Protein AF-A0A8X6RKF9-F1 (afdb_monomer)

Secondary structure (DSSP, 8-state):
--------PPPPHHHHHHHHHHHHTT--HHHHHHHHT--HHHHHHHHHHHHHHS-SSPPPP--SPPSS-HHHHHHHHHHHHH-TT--HHHHHHHHHHHHSS---HHHHHHHHHHTT------S--PPPPHHHHHHHHHHHHHTT-SS---------------

Sequence (162 aa):
MANNQSVRRHLDAFTRGRIIGKLEEGRSVTSVAAEFGIAHSIVSRVWRQFQTTGTAIRGFSSGRPRGITPADDRYIVLQARRNRRQTAGEIARHTTQATGRPISRFTVARRLHGGGLFARRPVRCVPLTPAHRRRLSLSRQTLGSSYLTTSNDSGASIGAAR

Organism: Trichonephila clavipes (NCBI:txid2585209)

Structure (mmCIF, N/CA/C/O backbone):
data_AF-A0A8X6RKF9-F1
#
_entry.id   AF-A0A8X6RKF9-F1
#
loop_
_atom_site.group_PDB
_atom_site.id
_atom_site.type_symbol
_atom_site.label_atom_id
_atom_site.label_alt_id
_atom_site.label_comp_id
_atom_site.label_asym_id
_atom_site.label_entity_id
_atom_site.label_seq_id
_atom_site.pdbx_PDB_ins_code
_atom_site.Cartn_x
_atom_site.Cartn_y
_atom_site.Cartn_z
_atom_site.occupancy
_atom_site.B_iso_or_equiv
_atom_site.auth_seq_id
_atom_site.auth_comp_id
_atom_site.auth_asym_id
_atom_site.auth_atom_id
_atom_site.pdbx_PDB_model_num
ATOM 1 N N . MET A 1 1 ? -43.573 -4.761 6.396 1.00 39.41 1 MET A N 1
ATOM 2 C CA . MET A 1 1 ? -42.564 -5.841 6.358 1.00 39.41 1 MET A CA 1
ATOM 3 C C . MET A 1 1 ? -41.468 -5.477 5.365 1.00 39.41 1 MET A C 1
ATOM 5 O O . MET A 1 1 ? -41.794 -4.927 4.328 1.00 39.41 1 MET A O 1
ATOM 9 N N . ALA A 1 2 ? -40.218 -5.794 5.727 1.00 48.38 2 ALA A N 1
ATOM 10 C CA . ALA A 1 2 ? -38.980 -5.794 4.935 1.00 48.38 2 ALA A CA 1
ATOM 11 C C . ALA A 1 2 ? -38.495 -4.482 4.276 1.00 48.38 2 ALA A C 1
ATOM 13 O O . ALA A 1 2 ? -39.034 -4.022 3.279 1.00 48.38 2 ALA A O 1
ATOM 14 N N . ASN A 1 3 ? -37.327 -4.001 4.723 1.00 43.25 3 ASN A N 1
ATOM 15 C CA . ASN A 1 3 ? -36.293 -3.590 3.772 1.00 43.25 3 ASN A CA 1
ATOM 16 C C . ASN A 1 3 ? -34.916 -4.047 4.276 1.00 43.25 3 ASN A C 1
ATOM 18 O O . ASN A 1 3 ? -34.158 -3.318 4.912 1.00 43.25 3 ASN A O 1
ATOM 22 N N . ASN A 1 4 ? -34.648 -5.331 4.042 1.00 51.88 4 ASN A N 1
ATOM 23 C CA . ASN A 1 4 ? -33.369 -5.982 4.280 1.00 51.88 4 ASN A CA 1
ATOM 24 C C . ASN A 1 4 ? -32.412 -5.603 3.139 1.00 51.88 4 ASN A C 1
ATOM 26 O O . ASN A 1 4 ? -32.159 -6.387 2.228 1.00 51.88 4 ASN A O 1
ATOM 30 N N . GLN A 1 5 ? -31.908 -4.368 3.154 1.00 47.66 5 GLN A N 1
ATOM 31 C CA . GLN A 1 5 ? -30.744 -4.007 2.350 1.00 47.66 5 GLN A CA 1
ATOM 32 C C . GLN A 1 5 ? -29.496 -4.464 3.102 1.00 47.66 5 GLN A C 1
ATOM 34 O O . GLN A 1 5 ? -28.858 -3.694 3.818 1.00 47.66 5 GLN A O 1
ATOM 39 N N . SER A 1 6 ? -29.132 -5.732 2.934 1.00 55.97 6 SER A N 1
ATOM 40 C CA . SER A 1 6 ? -27.881 -6.329 3.418 1.00 55.97 6 SER A CA 1
ATOM 41 C C . SER A 1 6 ? -26.657 -5.811 2.641 1.00 55.97 6 SER A C 1
ATOM 43 O O . SER A 1 6 ? -25.842 -6.568 2.119 1.00 55.97 6 SER A O 1
ATOM 45 N N . VAL A 1 7 ? -26.501 -4.487 2.585 1.00 61.53 7 VAL A N 1
ATOM 46 C CA . VAL A 1 7 ? -25.245 -3.818 2.253 1.00 61.53 7 VAL A CA 1
ATOM 47 C C . VAL A 1 7 ? -24.547 -3.551 3.579 1.00 61.53 7 VAL A C 1
ATOM 49 O O . VAL A 1 7 ? -25.042 -2.785 4.403 1.00 61.53 7 VAL A O 1
ATOM 52 N N . ARG A 1 8 ? -23.390 -4.182 3.814 1.00 66.56 8 ARG A N 1
ATOM 53 C CA . ARG A 1 8 ? -22.553 -3.871 4.983 1.00 66.56 8 ARG A CA 1
ATOM 54 C C . ARG A 1 8 ? -22.019 -2.445 4.841 1.00 66.56 8 ARG A C 1
ATOM 56 O O . ARG A 1 8 ? -20.980 -2.230 4.224 1.00 66.56 8 ARG A O 1
ATOM 63 N N . ARG A 1 9 ? -22.746 -1.469 5.380 1.00 77.38 9 ARG A N 1
ATOM 64 C CA . ARG A 1 9 ? -22.339 -0.062 5.392 1.00 77.38 9 ARG A CA 1
ATOM 65 C C . ARG A 1 9 ? -21.490 0.215 6.625 1.00 77.38 9 ARG A C 1
ATOM 67 O O . ARG A 1 9 ? -21.756 -0.294 7.713 1.00 77.38 9 ARG A O 1
ATOM 74 N N . HIS A 1 10 ? -20.432 0.993 6.436 1.00 83.31 10 HIS A N 1
ATOM 75 C CA . HIS A 1 10 ? -19.627 1.469 7.549 1.00 83.31 10 HIS A CA 1
ATOM 76 C C . HIS A 1 10 ? -20.382 2.559 8.307 1.00 83.31 10 HIS A C 1
ATOM 78 O O . HIS A 1 10 ? -21.103 3.348 7.703 1.00 83.31 10 HIS A O 1
ATOM 84 N N . LEU A 1 11 ? -20.199 2.586 9.627 1.00 87.31 11 LEU A N 1
ATOM 85 C CA . LEU A 1 11 ? -20.721 3.660 10.458 1.00 87.31 11 LEU A CA 1
ATOM 86 C C . LEU A 1 11 ? -19.997 4.962 10.112 1.00 87.31 11 LEU A C 1
ATOM 88 O O . LEU A 1 11 ? -18.766 4.967 10.020 1.00 87.31 11 LEU A O 1
ATOM 92 N N . ASP A 1 12 ? -20.764 6.033 9.936 1.00 89.00 12 ASP A N 1
ATOM 93 C CA . ASP A 1 12 ? -20.222 7.345 9.6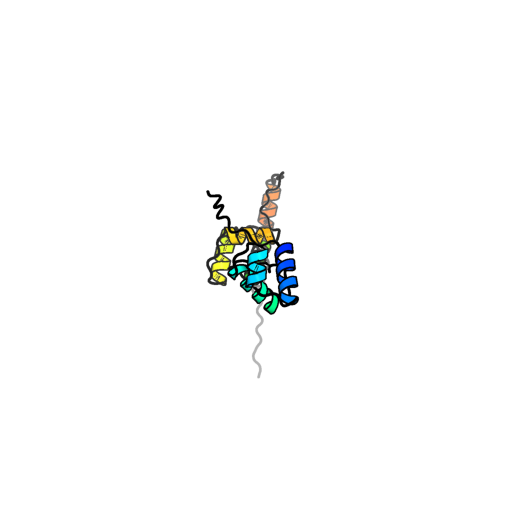14 1.00 89.00 12 ASP A CA 1
ATOM 94 C C . ASP A 1 12 ? -19.312 7.879 10.735 1.00 89.00 12 ASP A C 1
ATOM 96 O O . ASP A 1 12 ? -19.488 7.557 11.918 1.00 89.00 12 ASP A O 1
ATOM 100 N N . ALA A 1 13 ? -18.317 8.686 10.363 1.00 89.50 13 ALA A N 1
ATOM 101 C CA . ALA A 1 13 ? -17.346 9.243 11.302 1.00 89.50 13 ALA A CA 1
ATOM 102 C C . ALA A 1 13 ? -18.025 10.145 12.344 1.00 89.50 13 ALA A C 1
ATOM 104 O O . ALA A 1 13 ? -17.669 10.088 13.523 1.00 89.50 13 ALA A O 1
ATOM 105 N N . PHE A 1 14 ? -19.048 10.903 11.938 1.00 91.12 14 PHE A N 1
ATOM 106 C CA . PHE A 1 14 ? -19.810 11.753 12.848 1.00 91.12 14 PHE A CA 1
ATOM 107 C C . PHE A 1 14 ? -20.598 10.925 13.870 1.00 91.12 14 PHE A C 1
ATOM 109 O O . PHE A 1 14 ? -20.521 11.177 15.074 1.00 91.12 14 PHE A O 1
ATOM 116 N N . THR A 1 15 ? -21.297 9.877 13.422 1.00 91.94 15 THR A N 1
ATOM 117 C CA . THR A 1 15 ? -22.027 8.975 14.327 1.00 91.94 15 THR A CA 1
ATOM 118 C C . THR A 1 15 ? -21.081 8.255 15.288 1.00 91.94 15 THR A C 1
ATOM 120 O O . THR A 1 15 ? -21.398 8.128 16.469 1.00 91.94 15 THR A O 1
ATOM 123 N N . ARG A 1 16 ? -19.891 7.840 14.826 1.00 93.25 16 ARG A N 1
ATOM 124 C CA . ARG A 1 16 ? -18.843 7.277 15.698 1.00 93.25 16 ARG A CA 1
ATOM 125 C C . ARG A 1 16 ? -18.412 8.268 16.778 1.00 93.25 16 ARG A C 1
ATOM 127 O O . ARG A 1 16 ? -18.340 7.872 17.936 1.00 93.25 16 ARG A O 1
ATOM 134 N N . GLY A 1 17 ? -18.177 9.530 16.417 1.00 94.06 17 GLY A N 1
ATOM 135 C CA . GLY A 1 17 ? -17.819 10.587 17.369 1.00 94.06 17 GLY A CA 1
ATOM 136 C C . GLY A 1 17 ? -18.892 10.807 18.438 1.00 94.06 17 GLY A C 1
ATOM 137 O O . GLY A 1 17 ? -18.576 10.814 19.623 1.00 94.06 17 GLY A O 1
ATOM 138 N N . ARG A 1 18 ? -20.173 10.881 18.045 1.00 95.00 18 ARG A N 1
ATOM 139 C CA . ARG A 1 18 ? -21.287 11.033 19.004 1.00 95.00 18 ARG A CA 1
ATOM 140 C C . ARG A 1 18 ? -21.441 9.839 19.946 1.00 95.00 18 ARG A C 1
ATOM 142 O O . ARG A 1 18 ? -21.778 10.031 21.110 1.00 95.00 18 ARG A O 1
ATOM 149 N N . ILE A 1 19 ? -21.217 8.621 19.452 1.00 94.94 19 ILE A N 1
ATOM 150 C CA . ILE A 1 19 ? -21.216 7.410 20.285 1.00 94.94 19 ILE A CA 1
ATOM 151 C C . ILE A 1 19 ? -20.088 7.473 21.313 1.00 94.94 19 ILE A C 1
ATOM 153 O O . ILE A 1 19 ? -20.325 7.185 22.480 1.00 94.94 19 ILE A O 1
ATOM 157 N N . ILE A 1 20 ? -18.880 7.852 20.886 1.00 95.25 20 ILE A N 1
ATOM 158 C CA . ILE A 1 20 ? -17.713 7.940 21.768 1.00 95.25 20 ILE A CA 1
ATOM 159 C C . ILE A 1 20 ? -17.930 9.002 22.845 1.00 95.25 20 ILE A C 1
ATOM 161 O O . ILE A 1 20 ? -17.795 8.666 24.014 1.00 95.25 20 ILE A O 1
ATOM 165 N N . GLY A 1 21 ? -18.372 10.212 22.483 1.00 95.06 21 GLY A N 1
ATOM 166 C CA . GLY A 1 21 ? -18.613 11.281 23.462 1.00 95.06 21 GLY A CA 1
ATOM 167 C C . GLY A 1 21 ? -19.593 10.867 24.566 1.00 95.06 21 GLY A C 1
ATOM 168 O O . GLY A 1 21 ? -19.324 11.065 25.743 1.00 95.06 21 GLY A O 1
ATOM 169 N N . LYS A 1 22 ? -20.675 10.158 24.219 1.00 95.06 22 LYS A N 1
ATOM 170 C CA . LYS A 1 22 ? -21.621 9.641 25.226 1.00 95.06 22 LYS A CA 1
ATOM 171 C C . LYS A 1 22 ? -21.043 8.552 26.121 1.00 95.06 22 LYS A C 1
ATOM 173 O O . LYS A 1 22 ? -21.452 8.420 27.271 1.00 95.06 22 LYS A O 1
ATOM 178 N N . LEU A 1 23 ? -20.140 7.733 25.593 1.00 94.75 23 LEU A N 1
ATOM 179 C CA . LEU A 1 23 ? -19.454 6.716 26.387 1.00 94.75 23 LEU A CA 1
ATOM 180 C C . LEU A 1 23 ? -18.405 7.347 27.314 1.00 94.75 23 LEU A C 1
ATOM 182 O O . LEU A 1 23 ? -18.232 6.864 28.428 1.00 94.75 23 LEU A O 1
ATOM 186 N N . GLU A 1 24 ? -17.763 8.443 26.899 1.00 94.88 24 GLU A N 1
ATOM 187 C CA . GLU A 1 24 ? -16.877 9.244 27.757 1.00 94.88 24 GLU A CA 1
ATOM 188 C C . GLU A 1 24 ? -17.644 9.943 28.891 1.00 94.88 24 GLU A C 1
ATOM 190 O O . GLU A 1 24 ? -17.146 10.004 30.011 1.00 94.88 24 GLU A O 1
ATOM 195 N N . GLU A 1 25 ? -18.891 10.362 28.652 1.00 94.50 25 GLU A N 1
ATOM 196 C CA . GLU A 1 25 ? -19.821 10.865 29.683 1.00 94.50 25 GLU A CA 1
ATOM 197 C C . GLU A 1 25 ? -20.277 9.780 30.692 1.00 94.50 25 GLU A C 1
ATOM 199 O O . GLU A 1 25 ? -21.068 10.061 31.593 1.00 94.50 25 GLU A O 1
ATOM 204 N N . GLY A 1 26 ? -19.821 8.527 30.556 1.00 92.19 26 GLY A N 1
ATOM 205 C CA . GLY A 1 26 ? -20.131 7.430 31.481 1.00 92.19 26 GLY A CA 1
ATOM 206 C C . GLY A 1 26 ? -21.446 6.697 31.195 1.00 92.19 26 GLY A C 1
ATOM 207 O O . GLY A 1 26 ? -21.898 5.889 32.011 1.00 92.19 26 GLY A O 1
ATOM 208 N N . ARG A 1 27 ? -22.083 6.935 30.039 1.00 94.62 27 ARG A N 1
ATOM 209 C CA . ARG A 1 27 ? -23.299 6.204 29.638 1.00 94.62 27 ARG A CA 1
ATOM 210 C C . ARG A 1 27 ? -22.972 4.741 29.340 1.00 94.62 27 ARG A C 1
ATOM 212 O O . ARG A 1 27 ? -21.917 4.407 28.806 1.00 94.62 27 ARG A O 1
ATOM 219 N N . SER A 1 28 ? -23.920 3.847 29.619 1.00 94.81 28 SER A N 1
ATOM 220 C CA . SER A 1 28 ? -23.757 2.426 29.305 1.00 94.81 28 SER A CA 1
ATOM 221 C C . SER A 1 28 ? -23.848 2.153 27.797 1.00 94.81 28 SER A C 1
ATOM 223 O O . SER A 1 28 ? -24.625 2.775 27.068 1.00 94.81 28 SER A O 1
ATOM 225 N N . VAL A 1 29 ? -23.099 1.151 27.325 1.00 95.00 29 VAL A N 1
ATOM 226 C CA . VAL A 1 29 ? -23.103 0.707 25.916 1.00 95.00 29 VAL A CA 1
ATOM 227 C C . VAL A 1 29 ? -24.508 0.305 25.452 1.00 95.00 29 VAL A C 1
ATOM 229 O O . VAL A 1 29 ? -24.875 0.563 24.308 1.00 95.00 29 VAL A O 1
ATOM 232 N N . THR A 1 30 ? -25.313 -0.293 26.332 1.00 95.00 30 THR A N 1
ATOM 233 C CA . THR A 1 30 ? -26.701 -0.684 26.052 1.00 95.00 30 THR A CA 1
ATOM 234 C C . THR A 1 30 ? -27.615 0.520 25.848 1.00 95.00 30 THR A C 1
ATOM 236 O O . THR A 1 30 ? -28.379 0.532 24.884 1.00 95.00 30 THR A O 1
ATOM 239 N N . SER A 1 31 ? -27.496 1.551 26.692 1.00 95.06 31 SER A N 1
ATOM 240 C CA . SER A 1 31 ? -28.250 2.802 26.544 1.00 95.06 31 SER A CA 1
ATOM 241 C C . SER A 1 31 ? -27.915 3.491 25.220 1.00 95.06 31 SER A C 1
ATOM 243 O O . SER A 1 31 ? -28.815 3.856 24.464 1.00 95.06 31 SER A O 1
ATOM 245 N N . VAL A 1 32 ? -26.623 3.591 24.896 1.00 95.62 32 VAL A N 1
ATOM 246 C CA . VAL A 1 32 ? -26.150 4.206 23.649 1.00 95.62 32 VAL A CA 1
ATOM 247 C C . VAL A 1 32 ? -26.608 3.402 22.425 1.00 95.62 32 VAL A C 1
ATOM 249 O O . VAL A 1 32 ? -27.075 3.974 21.444 1.00 95.62 32 VAL A O 1
ATOM 252 N N . ALA A 1 33 ? -26.534 2.071 22.475 1.00 94.56 33 ALA A N 1
ATOM 253 C CA . ALA A 1 33 ? -26.994 1.206 21.389 1.00 94.56 33 ALA A CA 1
ATOM 254 C C . ALA A 1 33 ? -28.493 1.376 21.091 1.00 94.56 33 ALA A C 1
ATOM 256 O O . ALA A 1 33 ? -28.869 1.507 19.924 1.00 94.56 33 ALA A O 1
ATOM 257 N N . ALA A 1 34 ? -29.327 1.416 22.135 1.00 93.94 34 ALA A N 1
ATOM 258 C CA . ALA A 1 34 ? -30.766 1.622 22.002 1.00 93.94 34 ALA A CA 1
ATOM 259 C C . ALA A 1 34 ? -31.096 3.001 21.412 1.00 93.94 34 ALA A C 1
ATOM 261 O O . ALA A 1 34 ? -31.923 3.095 20.510 1.00 93.94 34 ALA A O 1
ATOM 262 N N . GLU A 1 35 ? -30.408 4.053 21.863 1.00 93.94 35 GLU A N 1
ATOM 263 C CA . GLU A 1 35 ? -30.652 5.418 21.393 1.00 93.94 35 GLU A CA 1
ATOM 264 C C . GLU A 1 35 ? -30.324 5.609 19.905 1.00 93.94 35 GLU A C 1
ATOM 266 O O . GLU A 1 35 ? -31.082 6.245 19.176 1.00 93.94 35 GLU A O 1
ATOM 271 N N . PHE A 1 36 ? -29.207 5.048 19.434 1.00 90.00 36 PHE A N 1
ATOM 272 C CA . PHE A 1 36 ? -28.818 5.155 18.025 1.00 90.00 36 PHE A CA 1
ATOM 273 C C . PHE A 1 36 ? -29.461 4.083 17.128 1.00 90.00 36 PHE A C 1
ATOM 275 O O . PHE A 1 36 ? -29.253 4.114 15.915 1.00 90.00 36 PHE A O 1
ATOM 282 N N . GLY A 1 37 ? -30.204 3.121 17.688 1.00 91.81 37 GLY A N 1
ATOM 283 C CA . GLY A 1 37 ? -30.760 1.988 16.937 1.00 91.81 37 GLY A CA 1
ATOM 284 C C . GLY A 1 37 ? -29.685 1.084 16.317 1.00 91.81 37 GLY A C 1
ATOM 285 O O . GLY A 1 37 ? -29.907 0.458 15.280 1.00 91.81 37 GLY A O 1
ATOM 286 N N . ILE A 1 38 ? -28.492 1.041 16.919 1.00 91.06 38 ILE A N 1
ATOM 287 C CA . ILE A 1 38 ? -27.332 0.296 16.417 1.00 91.06 38 ILE A CA 1
ATOM 288 C C . ILE A 1 38 ? -27.135 -0.952 17.274 1.00 91.06 38 ILE A C 1
ATOM 290 O O . ILE A 1 38 ? -27.274 -0.922 18.493 1.00 91.06 38 ILE A O 1
ATOM 294 N N . ALA A 1 39 ? -26.736 -2.062 16.650 1.00 92.75 39 ALA A N 1
ATOM 295 C CA . ALA A 1 39 ? -26.402 -3.278 17.381 1.00 92.75 39 ALA A CA 1
ATOM 296 C C . ALA A 1 39 ? -25.324 -3.022 18.455 1.00 92.75 39 ALA A C 1
ATOM 298 O O . ALA A 1 39 ? -24.258 -2.471 18.166 1.00 92.75 39 ALA A O 1
ATOM 299 N N . HIS A 1 40 ? -25.563 -3.521 19.671 1.00 94.50 40 HIS A N 1
ATOM 300 C CA . HIS A 1 40 ? -24.647 -3.423 20.816 1.00 94.50 40 HIS A CA 1
ATOM 301 C C . HIS A 1 40 ? -23.193 -3.800 20.467 1.00 94.50 40 HIS A C 1
ATOM 303 O O . HIS A 1 40 ? -22.242 -3.143 20.893 1.00 94.50 40 HIS A O 1
ATOM 309 N N . SER A 1 41 ? -23.003 -4.825 19.627 1.00 94.19 41 SER A N 1
ATOM 310 C CA . SER A 1 41 ? -21.682 -5.294 19.187 1.00 94.19 41 SER A CA 1
ATOM 311 C C . SER A 1 41 ? -20.890 -4.256 18.382 1.00 94.19 41 SER A C 1
ATOM 313 O O . SER A 1 41 ? -19.660 -4.236 18.452 1.00 94.19 41 SER A O 1
ATOM 315 N N . ILE A 1 42 ? -21.565 -3.378 17.635 1.00 92.81 42 ILE A N 1
ATOM 316 C CA . ILE A 1 42 ? -20.924 -2.296 16.879 1.00 92.81 42 ILE A CA 1
ATOM 317 C C . ILE A 1 42 ? -20.457 -1.206 17.842 1.00 92.81 42 ILE A C 1
ATOM 319 O O . ILE A 1 42 ? -19.304 -0.791 17.752 1.00 92.81 42 ILE A O 1
ATOM 323 N N . VAL A 1 43 ? -21.307 -0.798 18.789 1.00 94.44 43 VAL A N 1
ATOM 324 C CA . VAL A 1 43 ? -20.977 0.214 19.808 1.00 94.44 43 VAL A CA 1
ATOM 325 C C . VAL A 1 43 ? -19.795 -0.251 20.663 1.00 94.44 43 VAL A C 1
ATOM 327 O O . VAL A 1 43 ? -18.806 0.467 20.794 1.00 94.44 43 VAL A O 1
ATOM 330 N N . SER A 1 44 ? -19.832 -1.499 21.141 1.00 95.19 44 SER A N 1
ATOM 331 C CA . SER A 1 44 ? -18.728 -2.105 21.897 1.00 95.19 44 SER A CA 1
ATOM 332 C C . SER A 1 44 ? -17.418 -2.144 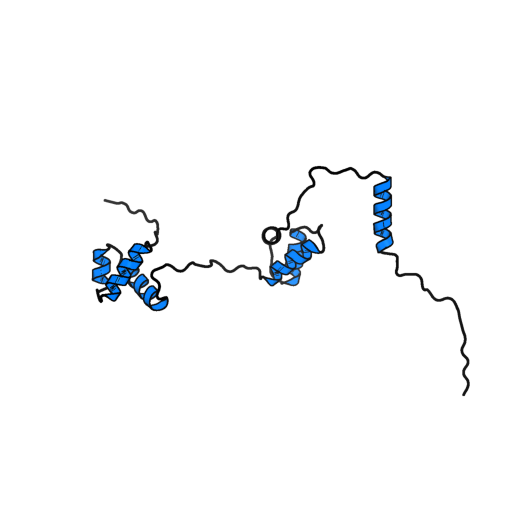21.095 1.00 95.19 44 SER A C 1
ATOM 334 O O . SER A 1 44 ? -16.346 -1.848 21.627 1.00 95.19 44 SER A O 1
ATOM 336 N N . ARG A 1 45 ? -17.484 -2.453 19.791 1.00 93.81 45 ARG A N 1
ATOM 337 C CA . ARG A 1 45 ? -16.302 -2.459 18.915 1.00 93.81 45 ARG A CA 1
ATOM 338 C C . ARG A 1 45 ? -15.740 -1.055 18.693 1.00 93.81 45 ARG A C 1
ATOM 340 O O . ARG A 1 45 ? -14.521 -0.903 18.690 1.00 93.81 45 ARG A O 1
ATOM 347 N N . VAL A 1 46 ? -16.600 -0.053 18.502 1.00 93.44 46 VAL A N 1
ATOM 348 C CA . VAL A 1 46 ? -16.188 1.354 18.364 1.00 93.44 46 VAL A CA 1
ATOM 349 C C . VAL A 1 46 ? -15.490 1.823 19.637 1.00 93.44 46 VAL A C 1
ATOM 351 O O . VAL A 1 46 ? -14.401 2.381 19.540 1.00 93.44 46 VAL A O 1
ATOM 354 N N . TRP A 1 47 ? -16.055 1.518 20.807 1.00 95.06 47 TRP A N 1
ATOM 355 C CA . TRP A 1 47 ? -15.460 1.863 22.097 1.00 95.06 47 TRP A CA 1
ATOM 356 C C . TRP A 1 47 ? -14.076 1.240 22.289 1.00 95.06 47 TRP A C 1
ATOM 358 O O . TRP A 1 47 ? -13.104 1.946 22.532 1.00 95.06 47 TRP A O 1
ATOM 368 N N . ARG A 1 48 ? -13.950 -0.074 22.069 1.00 94.25 48 ARG A N 1
ATOM 369 C CA . ARG A 1 48 ? -12.662 -0.777 22.192 1.00 94.25 48 ARG A CA 1
ATOM 370 C C . ARG A 1 48 ? -11.609 -0.234 21.225 1.00 94.25 48 ARG A C 1
ATOM 372 O O . ARG A 1 48 ? -10.443 -0.093 21.586 1.00 94.25 48 ARG A O 1
ATOM 379 N N . GLN A 1 49 ? -12.018 0.071 19.992 1.00 92.50 49 GLN A N 1
ATOM 380 C CA . GLN A 1 49 ? -11.129 0.682 19.007 1.00 92.50 49 GLN A CA 1
ATOM 381 C C . GLN A 1 49 ? -10.664 2.066 19.479 1.00 92.50 49 GLN A C 1
ATOM 383 O O . GLN A 1 49 ? -9.477 2.360 19.385 1.00 92.50 49 GLN A O 1
ATOM 388 N N . PHE A 1 50 ? -11.568 2.888 20.013 1.00 93.31 50 PHE A N 1
ATOM 389 C CA . PHE A 1 50 ? -11.227 4.202 20.551 1.00 93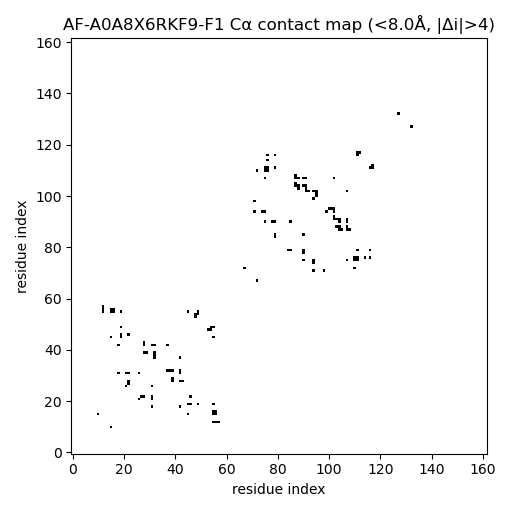.31 50 PHE A CA 1
ATOM 390 C C . PHE A 1 50 ? -10.259 4.103 21.735 1.00 93.31 50 PHE A C 1
ATOM 392 O O . PHE A 1 50 ? -9.242 4.781 21.728 1.00 93.31 50 PHE A O 1
ATOM 399 N N . GLN A 1 51 ? -10.479 3.178 22.670 1.00 92.50 51 GLN A N 1
ATOM 400 C CA . GLN A 1 51 ? -9.550 2.937 23.782 1.00 92.50 51 GLN A CA 1
ATOM 401 C C . GLN A 1 51 ? -8.144 2.523 23.313 1.00 92.50 51 GLN A C 1
ATOM 403 O O . GLN A 1 51 ? -7.163 2.801 23.989 1.00 92.50 51 GLN A O 1
ATOM 408 N N . THR A 1 52 ? -8.035 1.864 22.154 1.00 92.31 52 THR A N 1
ATOM 409 C CA . THR A 1 52 ? -6.741 1.426 21.602 1.00 92.31 52 THR A CA 1
ATOM 410 C C . THR A 1 52 ? -6.058 2.516 20.770 1.00 92.31 52 THR A C 1
ATOM 412 O O . THR A 1 52 ? -4.843 2.661 20.820 1.00 92.31 52 THR A O 1
ATOM 415 N N . THR A 1 53 ? -6.812 3.236 19.933 1.00 89.56 53 THR A N 1
ATOM 416 C CA . THR A 1 53 ? -6.261 4.157 18.915 1.00 89.56 53 THR A CA 1
ATOM 417 C C . THR A 1 53 ? -6.415 5.637 19.287 1.00 89.56 53 THR A C 1
ATOM 419 O O . THR A 1 53 ? -5.813 6.483 18.637 1.00 89.56 53 THR A O 1
ATOM 422 N N . GLY A 1 54 ? -7.260 5.977 20.263 1.00 89.31 54 GLY A N 1
ATOM 423 C CA . GLY A 1 54 ? -7.585 7.355 20.660 1.00 89.31 54 GLY A CA 1
ATOM 424 C C . GLY A 1 54 ? -8.333 8.166 19.596 1.00 89.31 54 GLY A C 1
ATOM 425 O O . GLY A 1 54 ? -8.466 9.377 19.716 1.00 89.31 54 GLY A O 1
ATOM 426 N N . THR A 1 55 ? -8.799 7.528 18.517 1.00 88.06 55 THR A N 1
ATOM 427 C CA . THR A 1 55 ? -9.411 8.220 17.378 1.00 88.06 55 THR A CA 1
ATOM 428 C C . THR A 1 55 ? -10.786 7.655 17.050 1.00 88.06 55 THR A C 1
ATOM 430 O O . THR A 1 55 ? -11.002 6.444 16.962 1.00 88.06 55 THR A O 1
ATOM 433 N N . ALA A 1 56 ? -11.742 8.561 16.834 1.00 84.56 56 ALA A N 1
ATOM 434 C CA . ALA A 1 56 ? -13.079 8.211 16.359 1.00 84.56 56 ALA A CA 1
ATOM 435 C C . ALA A 1 56 ? -13.083 7.825 14.871 1.00 84.56 56 ALA A C 1
ATOM 437 O O . ALA A 1 56 ? -13.998 7.145 14.400 1.00 84.56 56 ALA A O 1
ATOM 438 N N . ILE A 1 57 ? -12.044 8.224 14.134 1.00 85.62 57 ILE A N 1
ATOM 439 C CA . ILE A 1 57 ? -11.892 7.979 12.703 1.00 85.62 57 ILE A CA 1
ATOM 440 C C . ILE A 1 57 ? -11.510 6.516 12.462 1.00 85.62 57 ILE A C 1
ATOM 442 O O . ILE A 1 57 ? -10.783 5.880 13.225 1.00 85.62 57 ILE A O 1
ATOM 446 N N . ARG A 1 58 ? -12.020 5.944 11.373 1.00 82.94 58 ARG A N 1
ATOM 447 C CA . ARG A 1 58 ? -11.623 4.606 10.943 1.00 82.94 58 ARG A CA 1
ATOM 448 C C . ARG A 1 58 ? -10.195 4.639 10.384 1.00 82.94 58 ARG A C 1
ATOM 450 O O . ARG A 1 58 ? -9.916 5.399 9.466 1.00 82.94 58 ARG A O 1
ATOM 457 N N . GLY A 1 59 ? -9.334 3.738 10.856 1.00 80.56 59 GLY A N 1
ATOM 458 C CA . GLY A 1 59 ? -8.021 3.517 10.249 1.00 80.56 59 GLY A CA 1
ATOM 459 C C . GLY A 1 59 ? -8.126 3.033 8.798 1.00 80.56 59 GLY A C 1
ATOM 460 O O . GLY A 1 59 ? -8.965 2.188 8.466 1.00 80.56 59 GLY A O 1
ATOM 461 N N . PHE A 1 60 ? -7.265 3.560 7.929 1.00 81.69 60 PHE A N 1
ATOM 462 C CA . PHE A 1 60 ? -7.143 3.075 6.558 1.00 81.69 60 PHE A CA 1
ATOM 463 C C . PHE A 1 60 ? -6.468 1.698 6.551 1.00 81.69 60 PHE A C 1
ATOM 465 O O . PHE A 1 60 ? -5.449 1.492 7.206 1.00 81.69 60 PHE A O 1
ATOM 472 N N . SER A 1 61 ? -7.028 0.745 5.804 1.00 82.50 61 SER A N 1
ATOM 473 C CA . SER A 1 61 ? -6.358 -0.536 5.579 1.00 82.50 61 SER A CA 1
ATOM 474 C C . SER A 1 61 ? -5.392 -0.381 4.412 1.00 82.50 61 SER A C 1
ATOM 476 O O . SER A 1 61 ? -5.813 -0.069 3.302 1.00 82.50 61 SER A O 1
ATOM 478 N N . SER A 1 62 ? -4.106 -0.642 4.644 1.00 83.31 62 SER A N 1
ATOM 479 C CA . SER A 1 62 ? -3.055 -0.619 3.615 1.00 83.31 62 SER A CA 1
ATOM 480 C C . SER A 1 62 ? -3.202 -1.719 2.549 1.00 83.31 62 SER A C 1
ATOM 482 O O . SER A 1 62 ? -2.447 -1.743 1.577 1.00 83.31 62 SER A O 1
ATOM 484 N N . GLY A 1 63 ? -4.196 -2.601 2.694 1.00 89.75 63 GLY A N 1
ATOM 485 C CA . GLY A 1 63 ? -4.469 -3.695 1.773 1.00 89.75 63 GLY A CA 1
ATOM 486 C C . GLY A 1 63 ? -3.432 -4.814 1.857 1.00 89.75 63 GLY A C 1
ATOM 487 O O . GLY A 1 63 ? -2.660 -4.926 2.808 1.00 89.75 63 GLY A O 1
ATOM 488 N N . ARG A 1 64 ? -3.433 -5.688 0.847 1.00 89.19 64 ARG A N 1
ATOM 489 C CA . ARG A 1 64 ? -2.481 -6.800 0.768 1.00 89.19 64 ARG A CA 1
ATOM 490 C C . ARG A 1 64 ? -1.073 -6.264 0.461 1.00 89.19 64 ARG A C 1
ATOM 492 O O . ARG A 1 64 ? -0.931 -5.502 -0.502 1.00 89.19 64 ARG A O 1
ATOM 499 N N . PRO A 1 65 ? -0.029 -6.694 1.196 1.00 85.38 65 PRO A N 1
ATOM 500 C CA . PRO A 1 65 ? 1.340 -6.303 0.892 1.00 85.38 65 PRO A CA 1
ATOM 501 C C . PRO A 1 65 ? 1.739 -6.755 -0.515 1.00 85.38 65 PRO A C 1
ATOM 503 O O . PRO A 1 65 ? 1.253 -7.755 -1.053 1.00 85.38 65 PRO A O 1
ATOM 506 N N . ARG A 1 66 ? 2.638 -5.989 -1.130 1.00 86.25 66 ARG A N 1
ATOM 507 C CA . ARG A 1 66 ? 3.126 -6.267 -2.483 1.00 86.25 66 ARG A CA 1
ATOM 508 C C . ARG A 1 66 ? 3.986 -7.531 -2.466 1.00 86.25 66 ARG A C 1
ATOM 510 O O . ARG A 1 66 ? 4.844 -7.679 -1.609 1.00 86.25 66 ARG A O 1
ATOM 517 N N . GLY A 1 67 ? 3.808 -8.397 -3.464 1.00 84.44 67 GLY A N 1
ATOM 518 C CA . GLY A 1 67 ? 4.656 -9.585 -3.640 1.00 84.44 67 GLY A CA 1
ATOM 519 C C . GLY A 1 67 ? 6.069 -9.292 -4.165 1.00 84.44 67 GLY A C 1
ATOM 520 O O . GLY A 1 67 ? 6.880 -10.204 -4.247 1.00 84.44 67 GLY A O 1
ATOM 521 N N . ILE A 1 68 ? 6.356 -8.040 -4.538 1.00 88.31 68 ILE A N 1
ATOM 522 C CA . ILE A 1 68 ? 7.651 -7.588 -5.059 1.00 88.31 68 ILE A CA 1
ATOM 523 C C . ILE A 1 68 ? 8.224 -6.556 -4.095 1.00 88.31 68 ILE A C 1
ATOM 525 O O . ILE A 1 68 ? 7.487 -5.680 -3.624 1.00 88.31 68 ILE A O 1
ATOM 529 N N . THR A 1 69 ? 9.522 -6.662 -3.819 1.00 91.56 69 THR A N 1
ATOM 530 C CA . THR A 1 69 ? 10.220 -5.750 -2.913 1.00 91.56 69 THR A CA 1
ATOM 531 C C . THR A 1 69 ? 10.620 -4.446 -3.621 1.00 91.56 69 THR A C 1
ATOM 533 O O . THR A 1 69 ? 10.768 -4.414 -4.844 1.00 91.56 69 THR A O 1
ATOM 536 N N . PRO A 1 70 ? 10.858 -3.348 -2.884 1.00 91.25 70 PRO A N 1
ATOM 537 C CA .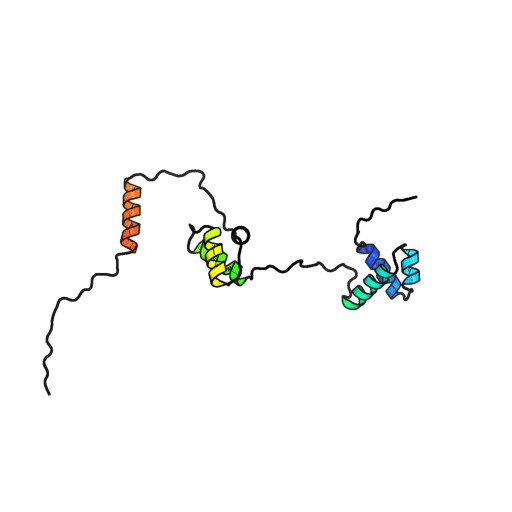 PRO A 1 70 ? 11.389 -2.117 -3.476 1.00 91.25 70 PRO A CA 1
ATOM 538 C C . PRO A 1 70 ? 12.752 -2.297 -4.174 1.00 91.25 70 PRO A C 1
ATOM 540 O O . PRO A 1 70 ? 13.071 -1.553 -5.102 1.00 91.25 70 PRO A O 1
ATOM 543 N N . ALA A 1 71 ? 13.554 -3.279 -3.747 1.00 92.12 71 ALA A N 1
ATOM 544 C CA . ALA A 1 71 ? 14.834 -3.610 -4.372 1.00 92.12 71 ALA A CA 1
ATOM 545 C C . ALA A 1 71 ? 14.639 -4.259 -5.751 1.00 92.12 71 ALA A C 1
ATOM 547 O O . ALA A 1 71 ? 15.277 -3.844 -6.719 1.00 92.12 71 ALA A O 1
ATOM 548 N N . ASP A 1 72 ? 13.700 -5.202 -5.859 1.00 92.06 72 ASP A N 1
ATOM 549 C CA . ASP A 1 72 ? 13.315 -5.811 -7.136 1.00 92.06 72 ASP A CA 1
ATOM 550 C C . ASP A 1 72 ? 12.750 -4.753 -8.103 1.00 92.06 72 ASP A C 1
ATOM 552 O O . ASP A 1 72 ? 13.120 -4.718 -9.277 1.00 92.06 72 ASP A O 1
ATOM 556 N N . ASP A 1 73 ? 11.901 -3.841 -7.607 1.00 93.44 73 ASP A N 1
ATOM 557 C CA . ASP A 1 73 ? 11.362 -2.725 -8.399 1.00 93.44 73 ASP A CA 1
ATOM 558 C C . ASP A 1 73 ? 12.501 -1.852 -8.968 1.00 93.44 73 ASP A C 1
ATOM 560 O O . ASP A 1 73 ? 12.486 -1.485 -10.148 1.00 93.44 73 ASP A O 1
ATOM 564 N N . ARG A 1 74 ? 13.530 -1.563 -8.159 1.00 93.56 74 ARG A N 1
ATOM 565 C CA . ARG A 1 74 ? 14.720 -0.815 -8.595 1.00 93.56 74 ARG A CA 1
ATOM 566 C C . ARG A 1 74 ? 15.526 -1.587 -9.639 1.00 93.56 74 ARG A C 1
ATOM 568 O O . ARG A 1 74 ? 15.950 -0.990 -10.630 1.00 93.56 74 ARG A O 1
ATOM 575 N N . TYR A 1 75 ? 15.711 -2.893 -9.449 1.00 93.19 75 TYR A N 1
ATOM 576 C CA . TYR A 1 75 ? 16.407 -3.754 -10.406 1.00 93.19 75 TYR A CA 1
ATOM 577 C C . TYR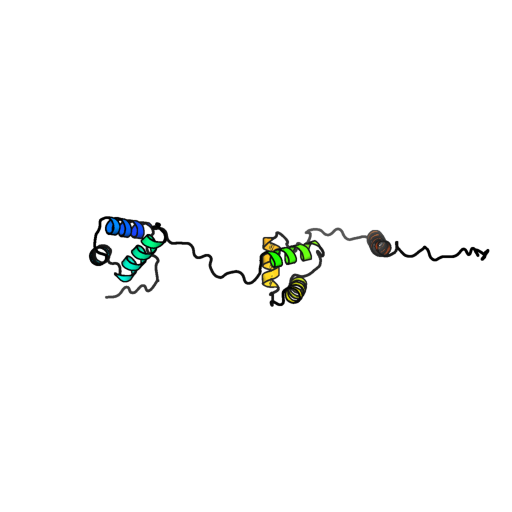 A 1 75 ? 15.699 -3.771 -11.766 1.00 93.19 75 TYR A C 1
ATOM 579 O O . TYR A 1 75 ? 16.347 -3.574 -12.794 1.00 93.19 75 TYR A O 1
ATOM 587 N N . ILE A 1 76 ? 14.370 -3.912 -11.777 1.00 94.50 76 ILE A N 1
ATOM 588 C CA . ILE A 1 76 ? 13.547 -3.885 -12.995 1.00 94.50 76 ILE A CA 1
ATOM 589 C C . ILE A 1 76 ? 13.768 -2.585 -13.783 1.00 94.50 76 ILE A C 1
ATOM 591 O O . ILE A 1 76 ? 14.018 -2.617 -14.991 1.00 94.50 76 ILE A O 1
ATOM 595 N N . VAL A 1 77 ? 13.708 -1.435 -13.103 1.00 95.12 77 VAL A N 1
ATOM 596 C CA . VAL A 1 77 ? 13.914 -0.123 -13.737 1.00 95.12 77 VAL A CA 1
ATOM 597 C C . VAL A 1 77 ? 15.347 0.020 -14.254 1.00 95.12 77 VAL A C 1
ATOM 599 O O . VAL A 1 77 ? 15.556 0.539 -15.353 1.00 95.12 77 VAL A O 1
ATOM 602 N N . LEU A 1 78 ? 16.338 -0.462 -13.501 1.00 94.25 78 LEU A N 1
ATOM 603 C CA . LEU A 1 78 ? 17.742 -0.410 -13.903 1.00 94.25 78 LEU A CA 1
ATOM 604 C C . LEU A 1 78 ? 18.012 -1.261 -15.151 1.00 94.25 78 LEU A C 1
ATOM 606 O O . LEU A 1 78 ? 18.679 -0.784 -16.071 1.00 94.25 78 LEU A O 1
ATOM 610 N N . GLN A 1 79 ? 17.462 -2.478 -15.222 1.00 93.06 79 GLN A N 1
ATOM 611 C CA . GLN A 1 79 ? 17.607 -3.348 -16.395 1.00 93.06 79 GLN A CA 1
ATOM 612 C C . GLN A 1 79 ? 17.025 -2.699 -17.652 1.00 93.06 79 GLN A C 1
ATOM 614 O O . GLN A 1 79 ? 17.711 -2.609 -18.671 1.00 93.06 79 GLN A O 1
ATOM 619 N N . ALA A 1 80 ? 15.818 -2.135 -17.559 1.00 93.12 80 ALA A N 1
ATOM 620 C CA . ALA A 1 80 ? 15.192 -1.441 -18.684 1.00 93.12 80 ALA A CA 1
ATOM 621 C C . ALA A 1 80 ? 15.980 -0.200 -19.148 1.00 93.12 80 ALA A C 1
ATOM 623 O O . ALA A 1 80 ? 16.006 0.114 -20.339 1.00 93.12 80 ALA A O 1
ATOM 624 N N . ARG A 1 81 ? 16.651 0.509 -18.227 1.00 92.12 81 ARG A N 1
ATOM 625 C CA . ARG A 1 81 ? 17.531 1.639 -18.574 1.00 92.12 81 ARG A CA 1
ATOM 626 C C . ARG A 1 81 ? 18.825 1.176 -19.239 1.00 92.12 81 ARG A C 1
ATOM 628 O O . ARG A 1 81 ? 19.242 1.788 -20.222 1.00 92.12 81 ARG A O 1
ATOM 635 N N . ARG A 1 82 ? 19.437 0.100 -18.732 1.00 91.88 82 ARG A N 1
ATOM 636 C CA . ARG A 1 82 ? 20.681 -0.470 -19.270 1.00 91.88 82 ARG A CA 1
ATOM 637 C C . ARG A 1 82 ? 20.476 -1.021 -20.678 1.00 91.88 82 ARG A C 1
ATOM 639 O O . ARG A 1 82 ? 21.291 -0.757 -21.558 1.00 91.88 82 ARG A O 1
ATOM 646 N N . ASN A 1 83 ? 19.380 -1.741 -20.906 1.00 89.19 83 ASN A N 1
ATOM 647 C CA . ASN A 1 83 ? 19.040 -2.278 -22.216 1.00 89.19 83 ASN A CA 1
ATOM 648 C C . ASN A 1 83 ? 17.631 -1.854 -22.641 1.00 89.19 83 ASN A C 1
ATOM 650 O O . ASN A 1 83 ? 16.646 -2.557 -22.430 1.00 89.19 83 ASN A O 1
ATOM 654 N N . ARG A 1 84 ? 17.556 -0.712 -23.333 1.00 87.19 84 ARG A N 1
ATOM 655 C CA . ARG A 1 84 ? 16.296 -0.111 -23.806 1.00 87.19 84 ARG A CA 1
ATOM 656 C C . ARG A 1 84 ? 15.504 -0.969 -24.803 1.00 87.19 84 ARG A C 1
ATOM 658 O O . ARG A 1 84 ? 14.378 -0.608 -25.129 1.00 87.19 84 ARG A O 1
ATOM 665 N N . ARG A 1 85 ? 16.084 -2.057 -25.327 1.00 88.00 85 ARG A N 1
ATOM 666 C CA . ARG A 1 85 ? 15.404 -2.989 -26.244 1.00 88.00 85 ARG A CA 1
ATOM 667 C C . ARG A 1 85 ? 14.824 -4.218 -25.549 1.00 88.00 85 ARG A C 1
ATOM 669 O O . ARG A 1 85 ? 14.066 -4.934 -26.195 1.00 88.00 85 ARG A O 1
ATOM 676 N N . GLN A 1 86 ? 15.166 -4.462 -24.283 1.00 90.44 86 GLN A N 1
ATOM 677 C CA . GLN A 1 86 ? 14.645 -5.618 -23.563 1.00 90.44 86 GLN A CA 1
ATOM 678 C C . GLN A 1 86 ? 13.139 -5.513 -23.361 1.00 90.44 86 GLN A C 1
ATOM 680 O O . GLN A 1 86 ? 12.601 -4.461 -22.999 1.00 90.44 86 GLN A O 1
ATOM 685 N N . THR A 1 87 ? 12.458 -6.633 -23.567 1.00 92.69 87 THR A N 1
ATOM 686 C CA . THR A 1 87 ? 11.014 -6.712 -23.357 1.00 92.69 87 THR A CA 1
ATOM 687 C C . THR A 1 87 ? 10.687 -6.911 -21.877 1.00 92.69 87 THR A C 1
ATOM 689 O O . THR A 1 87 ? 11.465 -7.473 -21.106 1.00 92.69 87 THR A O 1
ATOM 692 N N . ALA A 1 88 ? 9.482 -6.515 -21.455 1.00 94.06 88 ALA A N 1
ATOM 693 C CA . ALA A 1 88 ? 9.025 -6.762 -20.083 1.00 94.06 88 ALA A CA 1
ATOM 694 C C . ALA A 1 88 ? 9.006 -8.264 -19.721 1.00 94.06 88 ALA A C 1
ATOM 696 O O . ALA A 1 88 ? 9.152 -8.616 -18.553 1.00 94.06 88 ALA A O 1
ATOM 697 N N . GLY A 1 89 ? 8.840 -9.151 -20.711 1.00 95.06 89 GLY A N 1
ATOM 698 C CA . GLY A 1 89 ? 8.910 -10.602 -20.518 1.00 95.06 89 GLY A CA 1
ATOM 699 C C . GLY A 1 89 ? 10.334 -11.111 -20.283 1.00 95.06 89 GLY A C 1
ATOM 700 O O . GLY A 1 89 ? 10.537 -11.973 -19.433 1.00 95.06 89 GLY A O 1
ATOM 701 N N . GLU A 1 90 ? 11.324 -10.561 -20.987 1.00 94.56 90 GLU A N 1
ATOM 702 C CA . GLU A 1 90 ? 12.742 -10.850 -20.728 1.00 94.56 90 GLU A CA 1
ATOM 703 C C . GLU A 1 90 ? 13.152 -10.392 -19.334 1.00 94.56 90 GLU A C 1
ATOM 705 O O . GLU A 1 90 ? 13.704 -11.182 -18.570 1.00 94.56 90 GLU A O 1
ATOM 710 N N . ILE A 1 91 ? 12.810 -9.153 -18.971 1.00 94.81 91 ILE A N 1
ATOM 711 C CA . ILE A 1 91 ? 13.105 -8.608 -17.642 1.00 94.81 91 ILE A CA 1
ATOM 712 C C . ILE A 1 91 ? 12.454 -9.477 -16.560 1.00 94.81 91 ILE A C 1
ATOM 714 O O . ILE A 1 91 ? 13.117 -9.835 -15.595 1.00 94.81 91 ILE A O 1
ATOM 718 N N . ALA A 1 92 ? 11.200 -9.902 -16.749 1.00 95.31 92 ALA A N 1
ATOM 719 C CA . ALA A 1 92 ? 10.523 -10.800 -15.815 1.00 95.31 92 ALA A CA 1
ATOM 720 C C . ALA A 1 92 ? 11.265 -12.130 -15.616 1.00 95.31 92 ALA A C 1
ATOM 722 O O . ALA A 1 92 ? 11.395 -12.584 -14.478 1.00 95.31 92 ALA A O 1
ATOM 723 N N . ARG A 1 93 ? 11.786 -12.738 -16.693 1.00 94.69 93 ARG A N 1
ATOM 724 C CA . ARG A 1 93 ? 12.598 -13.964 -16.606 1.00 94.69 93 ARG A CA 1
ATOM 725 C C . ARG A 1 93 ? 13.890 -13.725 -15.830 1.00 94.69 93 ARG A C 1
ATOM 727 O O . ARG A 1 93 ? 14.171 -14.483 -14.908 1.00 94.69 93 ARG A O 1
ATOM 734 N N . HIS A 1 94 ? 14.619 -12.652 -16.136 1.00 93.12 94 HIS A N 1
ATOM 735 C CA . HIS A 1 94 ? 15.855 -12.307 -15.428 1.00 93.12 94 HIS A CA 1
ATOM 736 C C . HIS A 1 94 ? 15.618 -12.027 -13.939 1.00 93.12 94 HIS A C 1
ATOM 738 O O . HIS A 1 94 ? 16.342 -12.546 -13.094 1.00 93.12 94 HIS A O 1
ATOM 744 N N . THR A 1 95 ? 14.581 -11.259 -13.595 1.00 91.88 95 THR A N 1
ATOM 745 C CA . THR A 1 95 ? 14.248 -10.981 -12.190 1.00 91.88 95 THR A CA 1
ATOM 746 C C . THR A 1 95 ? 13.768 -12.239 -11.467 1.00 91.88 95 THR A C 1
ATOM 748 O O . THR A 1 95 ? 14.142 -12.461 -10.323 1.00 91.88 95 THR A O 1
ATOM 751 N N . THR A 1 96 ? 12.998 -13.106 -12.130 1.00 93.69 96 THR A N 1
ATOM 752 C CA . THR A 1 96 ? 12.573 -14.389 -11.544 1.00 93.69 96 THR A CA 1
ATOM 753 C C . THR A 1 96 ? 13.771 -15.292 -11.251 1.00 93.69 96 THR A C 1
ATOM 755 O O . THR A 1 96 ? 13.827 -15.889 -10.182 1.00 93.69 96 THR A O 1
ATOM 758 N N . GLN A 1 97 ? 14.749 -15.353 -12.160 1.00 92.19 97 GLN A N 1
ATOM 759 C CA . GLN A 1 97 ? 15.992 -16.105 -11.960 1.00 92.19 97 GLN A CA 1
ATOM 760 C C . GLN A 1 97 ? 16.837 -15.537 -10.812 1.00 92.19 97 GLN A C 1
ATOM 762 O O . GLN A 1 97 ? 17.381 -16.304 -10.028 1.00 92.19 97 GLN A O 1
ATOM 767 N N . ALA A 1 98 ? 16.923 -14.210 -10.688 1.00 88.81 98 ALA A N 1
ATOM 768 C CA . ALA A 1 98 ? 17.717 -13.560 -9.645 1.00 88.81 98 ALA A CA 1
ATOM 769 C C . ALA A 1 98 ? 17.076 -13.656 -8.249 1.00 88.81 98 ALA A C 1
ATOM 771 O O . ALA A 1 98 ? 17.767 -13.898 -7.264 1.00 88.81 98 ALA A O 1
ATOM 772 N N . THR A 1 99 ? 15.758 -13.459 -8.158 1.00 86.81 99 THR A N 1
ATOM 773 C CA . THR A 1 99 ? 15.032 -13.380 -6.879 1.00 86.81 99 THR A CA 1
ATOM 774 C C . THR A 1 99 ? 14.441 -14.735 -6.456 1.00 86.81 99 THR A C 1
ATOM 776 O O . THR A 1 99 ? 14.002 -14.887 -5.316 1.00 86.81 99 THR A O 1
ATOM 779 N N . GLY A 1 100 ? 14.365 -15.719 -7.362 1.00 88.06 100 GLY A N 1
ATOM 780 C CA . GLY A 1 100 ? 13.744 -17.030 -7.118 1.00 88.06 100 GLY A CA 1
ATOM 781 C C . GLY A 1 100 ? 12.216 -16.989 -6.971 1.00 88.06 100 GLY A C 1
ATOM 782 O O . GLY A 1 100 ? 11.595 -17.983 -6.603 1.00 88.06 100 GLY A O 1
ATOM 783 N N . ARG A 1 101 ? 11.587 -15.838 -7.240 1.00 88.25 101 ARG A N 1
ATOM 784 C CA . ARG A 1 101 ? 10.135 -15.629 -7.133 1.00 88.25 101 ARG A CA 1
ATOM 785 C C . ARG A 1 101 ? 9.533 -15.448 -8.523 1.00 88.25 101 ARG A C 1
ATOM 787 O O . ARG A 1 101 ? 10.035 -14.606 -9.266 1.00 88.25 101 ARG A O 1
ATOM 794 N N . PRO A 1 102 ? 8.448 -16.158 -8.879 1.00 91.00 102 PRO A N 1
ATOM 795 C CA . PRO A 1 102 ? 7.830 -16.012 -10.190 1.00 91.00 102 PRO A CA 1
ATOM 796 C C . PRO A 1 102 ? 7.196 -14.626 -10.331 1.00 91.00 102 PRO A C 1
ATOM 798 O O . PRO A 1 102 ? 6.232 -14.284 -9.642 1.00 91.00 102 PRO A O 1
ATOM 801 N N . ILE A 1 103 ? 7.731 -13.819 -11.247 1.00 93.25 103 ILE A N 1
ATOM 802 C CA . ILE A 1 103 ? 7.212 -12.484 -11.546 1.00 93.25 103 ILE A CA 1
ATOM 803 C C . ILE A 1 103 ? 6.560 -12.494 -12.926 1.00 93.25 103 ILE A C 1
ATOM 805 O O . ILE A 1 103 ? 7.168 -12.857 -13.929 1.00 93.25 103 ILE A O 1
ATOM 809 N N . SER A 1 104 ? 5.306 -12.041 -12.997 1.00 94.12 104 SER A N 1
ATOM 810 C CA . SER A 1 104 ? 4.603 -11.921 -14.276 1.00 94.12 104 SER A CA 1
ATOM 811 C C . SER A 1 104 ? 5.111 -10.733 -15.102 1.00 94.12 104 SER A C 1
ATOM 813 O O . SER A 1 104 ? 5.429 -9.665 -14.562 1.00 94.12 104 SER A O 1
ATOM 815 N N . ARG A 1 105 ? 5.063 -10.865 -16.435 1.00 95.25 105 ARG A N 1
ATOM 816 C CA . ARG A 1 105 ? 5.367 -9.760 -17.365 1.00 95.25 105 ARG A CA 1
ATOM 817 C C . ARG A 1 105 ? 4.516 -8.509 -17.108 1.00 95.25 105 ARG A C 1
ATOM 819 O O . ARG A 1 105 ? 4.983 -7.391 -17.297 1.00 95.25 105 ARG A O 1
ATOM 826 N N . PHE A 1 106 ? 3.264 -8.690 -16.677 1.00 95.62 106 PHE A N 1
ATOM 827 C CA . PHE A 1 106 ? 2.336 -7.589 -16.412 1.00 95.62 106 PHE A CA 1
ATOM 828 C C . PHE A 1 106 ? 2.723 -6.828 -15.150 1.00 95.62 106 PHE A C 1
ATOM 830 O O . PHE A 1 106 ? 2.589 -5.605 -15.097 1.00 95.62 106 PHE A O 1
ATOM 837 N N . THR A 1 107 ? 3.246 -7.538 -14.148 1.00 94.44 107 THR A N 1
ATOM 838 C CA . THR A 1 107 ? 3.773 -6.896 -12.949 1.00 94.44 107 THR A CA 1
ATOM 839 C C . THR A 1 107 ? 4.975 -6.033 -13.309 1.00 94.44 107 THR A C 1
ATOM 841 O O . THR A 1 107 ? 4.977 -4.860 -12.950 1.00 94.44 107 THR A O 1
ATOM 844 N N . VAL A 1 108 ? 5.926 -6.558 -14.091 1.00 95.12 108 VAL A N 1
ATOM 845 C CA . VAL A 1 108 ? 7.077 -5.787 -14.598 1.00 95.12 108 VAL A CA 1
ATOM 846 C C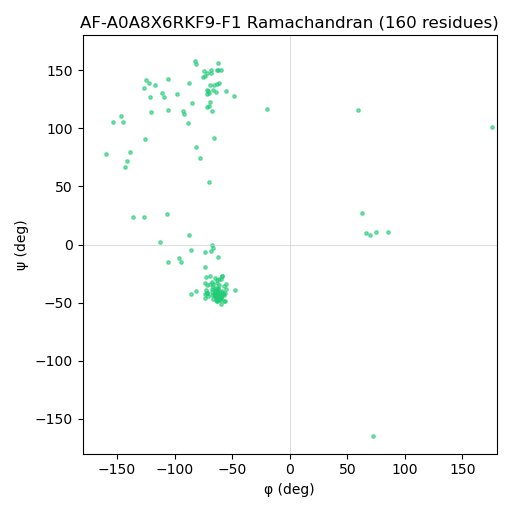 . VAL A 1 108 ? 6.622 -4.561 -15.385 1.00 95.12 108 VAL A C 1
ATOM 848 O O . VAL A 1 108 ? 7.070 -3.459 -15.087 1.00 95.12 108 VAL A O 1
ATOM 851 N N . ALA A 1 109 ? 5.682 -4.707 -16.324 1.00 95.19 109 ALA A N 1
ATOM 852 C CA . ALA A 1 109 ? 5.160 -3.578 -17.096 1.00 95.19 109 ALA A CA 1
ATOM 853 C C . ALA A 1 109 ? 4.566 -2.480 -16.196 1.00 95.19 109 ALA A C 1
ATOM 855 O O . ALA A 1 109 ? 4.871 -1.301 -16.367 1.00 95.19 109 ALA A O 1
ATOM 856 N N . ARG A 1 110 ? 3.790 -2.859 -15.171 1.00 95.31 110 ARG A N 1
ATOM 857 C CA . ARG A 1 110 ? 3.246 -1.909 -14.189 1.00 95.31 110 ARG A CA 1
ATOM 858 C C . ARG A 1 110 ? 4.354 -1.176 -13.421 1.00 95.31 110 ARG A C 1
ATOM 860 O O . ARG A 1 110 ? 4.192 0.004 -13.120 1.00 95.31 110 ARG A O 1
ATOM 867 N N . ARG A 1 111 ? 5.480 -1.839 -13.128 1.00 94.69 111 ARG A N 1
ATOM 868 C CA . ARG A 1 111 ? 6.648 -1.210 -12.479 1.00 94.69 111 ARG A CA 1
ATOM 869 C C . ARG A 1 111 ? 7.402 -0.275 -13.402 1.00 94.69 111 ARG A C 1
ATOM 871 O O . ARG A 1 111 ? 7.748 0.822 -12.978 1.00 94.69 111 ARG A O 1
ATOM 878 N N . LEU A 1 112 ? 7.584 -0.662 -14.659 1.00 95.06 112 LEU A N 1
ATOM 879 C CA . LEU A 1 112 ? 8.184 0.207 -15.666 1.00 95.06 112 LEU A CA 1
ATOM 880 C C . LEU A 1 112 ? 7.355 1.482 -15.848 1.00 95.06 112 LEU A C 1
ATOM 882 O O . LEU A 1 112 ? 7.915 2.573 -15.782 1.00 95.06 112 LEU A O 1
ATOM 886 N N . HIS A 1 113 ? 6.028 1.363 -15.945 1.00 95.06 113 HIS A N 1
ATOM 887 C CA . HIS A 1 113 ? 5.134 2.522 -16.019 1.00 95.06 113 HIS A CA 1
ATOM 888 C C . HIS A 1 113 ? 5.188 3.383 -14.751 1.00 95.06 113 HIS A C 1
ATOM 890 O O . HIS A 1 113 ? 5.258 4.604 -14.852 1.00 95.06 113 HIS A O 1
ATOM 896 N N . GLY A 1 114 ? 5.218 2.766 -13.563 1.00 93.38 114 GLY A N 1
ATOM 897 C CA . GLY A 1 114 ? 5.409 3.488 -12.300 1.00 93.38 114 GLY A CA 1
ATOM 898 C C . GLY A 1 114 ? 6.748 4.233 -12.223 1.00 93.38 114 GLY A C 1
ATOM 899 O O . GLY A 1 114 ? 6.827 5.281 -11.594 1.00 93.38 114 GLY A O 1
ATOM 900 N N . GLY A 1 115 ? 7.781 3.727 -12.902 1.00 90.75 115 GLY A N 1
ATOM 901 C CA . GLY A 1 115 ? 9.077 4.388 -13.083 1.00 90.75 115 GLY A CA 1
ATOM 902 C C . GLY A 1 115 ? 9.155 5.334 -14.289 1.00 90.75 115 GLY A C 1
ATOM 903 O O . GLY A 1 115 ? 10.254 5.771 -14.634 1.00 90.75 115 GLY A O 1
ATOM 904 N N . GLY A 1 116 ? 8.033 5.617 -14.961 1.00 93.25 116 GLY A N 1
ATOM 905 C CA . GLY A 1 116 ? 7.957 6.522 -16.113 1.00 93.25 116 GLY A CA 1
ATOM 906 C C . GLY A 1 116 ? 8.515 5.961 -17.428 1.00 93.25 116 GLY A C 1
ATOM 907 O O . GLY A 1 116 ? 8.681 6.704 -18.394 1.00 93.25 116 GLY A O 1
ATOM 908 N N . LEU A 1 117 ? 8.822 4.664 -17.491 1.00 92.50 117 LEU A N 1
ATOM 909 C CA . LEU A 1 117 ? 9.358 4.009 -18.681 1.00 92.50 117 LEU A CA 1
ATOM 910 C C . LEU A 1 117 ? 8.219 3.436 -19.521 1.00 92.50 117 LEU A C 1
ATOM 912 O O . LEU A 1 117 ? 7.565 2.470 -19.132 1.00 92.50 117 LEU A O 1
ATOM 916 N N . PHE A 1 118 ? 8.022 4.016 -20.702 1.00 90.31 118 PHE A N 1
ATOM 917 C CA . PHE A 1 118 ? 7.003 3.599 -21.658 1.00 90.31 118 PHE A CA 1
ATOM 918 C C . PHE A 1 118 ? 7.649 3.234 -22.989 1.00 90.31 118 PHE A C 1
ATOM 920 O O . PHE A 1 118 ? 8.517 3.953 -23.488 1.00 90.31 118 PHE A O 1
ATOM 927 N N . ALA A 1 119 ? 7.172 2.156 -23.606 1.00 83.00 119 ALA A N 1
ATOM 928 C CA . ALA A 1 119 ? 7.458 1.907 -25.009 1.00 83.00 119 ALA A CA 1
ATOM 929 C C . ALA A 1 119 ? 6.694 2.943 -25.845 1.00 83.00 119 ALA A C 1
ATOM 931 O O . ALA A 1 119 ? 5.467 3.015 -25.785 1.00 83.00 119 ALA A O 1
ATOM 932 N N . ARG A 1 120 ? 7.415 3.768 -26.607 1.00 84.31 120 ARG A N 1
ATOM 933 C CA . ARG A 1 120 ? 6.822 4.749 -27.523 1.00 84.31 120 ARG A CA 1
ATOM 934 C C . ARG A 1 120 ? 7.367 4.536 -28.926 1.00 84.31 120 ARG A C 1
ATOM 936 O O . ARG A 1 120 ? 8.552 4.259 -29.099 1.00 84.31 120 ARG A O 1
ATOM 943 N N . ARG A 1 121 ? 6.499 4.696 -29.924 1.00 80.44 121 ARG A N 1
ATOM 944 C CA . ARG A 1 121 ? 6.884 4.723 -31.336 1.00 80.44 121 ARG A CA 1
ATOM 945 C C . ARG A 1 121 ? 6.992 6.186 -31.782 1.00 80.44 121 ARG A C 1
ATOM 947 O O . ARG A 1 121 ? 6.057 6.942 -31.520 1.00 80.44 121 ARG A O 1
ATOM 954 N N . PRO A 1 122 ? 8.093 6.609 -32.425 1.00 78.00 122 PRO A N 1
ATOM 955 C CA . PRO A 1 122 ? 8.168 7.947 -33.001 1.00 78.00 122 PRO A CA 1
ATOM 956 C C . PRO A 1 122 ? 7.111 8.104 -34.102 1.00 78.00 122 PRO A C 1
ATOM 958 O O . PRO A 1 122 ? 6.910 7.197 -34.908 1.00 78.00 122 PRO A O 1
ATOM 961 N N . VAL A 1 123 ? 6.440 9.259 -34.127 1.00 85.12 123 VAL A N 1
ATOM 962 C CA . VAL A 1 123 ? 5.363 9.559 -35.092 1.00 85.12 123 VAL A CA 1
ATOM 963 C C . VAL A 1 123 ? 5.907 9.662 -36.517 1.00 85.12 123 VAL A C 1
ATOM 965 O O . VAL A 1 123 ? 5.267 9.218 -37.464 1.00 85.12 123 VAL A O 1
ATOM 968 N N . ARG A 1 124 ? 7.118 10.207 -36.674 1.00 86.62 124 ARG A N 1
ATOM 969 C CA . ARG A 1 124 ? 7.839 10.267 -37.947 1.00 86.62 124 ARG A CA 1
ATOM 970 C C . ARG A 1 124 ? 9.181 9.561 -37.802 1.00 86.62 124 ARG A C 1
ATOM 972 O O . ARG A 1 124 ? 9.960 9.883 -36.909 1.00 86.62 124 ARG A O 1
ATOM 979 N N . CYS A 1 125 ? 9.451 8.619 -38.699 1.00 79.38 125 CYS A N 1
ATOM 980 C CA . CYS A 1 125 ? 10.766 8.011 -38.865 1.00 79.38 125 CYS A CA 1
ATOM 981 C C . CYS A 1 125 ? 11.383 8.572 -40.147 1.00 79.38 125 CYS A C 1
ATOM 983 O O . CYS A 1 125 ? 10.859 8.307 -41.225 1.00 79.38 125 CYS A O 1
ATOM 985 N N . VAL A 1 126 ? 12.489 9.314 -40.054 1.00 82.56 126 VAL A N 1
ATOM 986 C CA . VAL A 1 126 ? 13.275 9.662 -41.247 1.00 82.56 126 VAL A CA 1
ATOM 987 C C . VAL A 1 126 ? 13.986 8.389 -41.721 1.00 82.56 126 VAL A C 1
ATOM 989 O O . VAL A 1 126 ? 14.754 7.810 -40.944 1.00 82.56 126 VAL A O 1
ATOM 992 N N . PRO A 1 127 ? 13.725 7.893 -42.944 1.00 83.94 127 PRO A N 1
ATOM 993 C CA . PRO A 1 127 ? 14.361 6.677 -43.425 1.00 83.94 127 PRO A CA 1
ATOM 994 C C . PRO A 1 127 ? 15.875 6.879 -43.549 1.00 83.94 127 PRO A C 1
ATOM 996 O O . PRO A 1 127 ? 16.356 7.851 -44.127 1.00 83.94 127 PRO A O 1
ATOM 999 N N . LEU A 1 128 ? 16.649 5.936 -43.005 1.00 87.44 128 LEU A N 1
ATOM 1000 C CA . LEU A 1 128 ? 18.103 5.948 -43.151 1.00 87.44 128 LEU A CA 1
ATOM 1001 C C . LEU A 1 128 ? 18.481 5.635 -44.601 1.00 87.44 128 LEU A C 1
ATOM 1003 O O . LEU A 1 128 ? 18.156 4.548 -45.092 1.00 87.44 128 LEU A O 1
ATOM 1007 N N . THR A 1 129 ? 19.221 6.550 -45.233 1.00 92.69 129 THR A N 1
ATOM 1008 C CA . THR A 1 129 ? 19.841 6.331 -46.546 1.00 92.69 129 THR A CA 1
ATOM 1009 C C . THR A 1 129 ? 20.859 5.181 -46.481 1.00 92.69 129 THR A C 1
ATOM 1011 O O . THR A 1 129 ? 21.399 4.888 -45.405 1.00 92.69 129 THR A O 1
ATOM 1014 N N . PRO A 1 130 ? 21.174 4.519 -47.608 1.00 91.50 130 PRO A N 1
ATOM 1015 C CA . PRO A 1 130 ? 22.161 3.436 -47.639 1.00 91.50 130 PRO A CA 1
ATOM 1016 C C . PRO A 1 130 ? 23.534 3.839 -47.078 1.00 91.50 130 PRO A C 1
ATOM 1018 O O . PRO A 1 130 ? 24.151 3.068 -46.344 1.00 91.50 130 PRO A O 1
ATOM 1021 N N . ALA A 1 131 ? 23.983 5.071 -47.342 1.00 91.31 131 ALA A N 1
ATOM 1022 C CA . ALA A 1 131 ? 25.226 5.610 -46.789 1.00 91.31 131 ALA A CA 1
ATOM 1023 C C . ALA A 1 131 ? 25.175 5.728 -45.256 1.00 91.31 131 ALA A C 1
ATOM 1025 O O . ALA A 1 131 ? 26.109 5.310 -44.569 1.00 91.31 131 ALA A O 1
ATOM 1026 N N . HIS A 1 132 ? 24.056 6.213 -44.703 1.00 89.50 132 HIS A N 1
ATOM 1027 C CA . HIS A 1 132 ? 23.862 6.277 -43.254 1.00 89.50 132 HIS A CA 1
ATOM 1028 C C . HIS A 1 132 ? 23.849 4.889 -42.608 1.00 89.50 132 HIS A C 1
ATOM 1030 O O . HIS A 1 132 ? 24.432 4.718 -41.538 1.00 89.50 132 HIS A O 1
ATOM 1036 N N . ARG A 1 133 ? 23.240 3.887 -43.259 1.00 90.62 133 ARG A N 1
ATOM 1037 C CA . ARG A 1 133 ? 23.231 2.500 -42.762 1.00 90.62 133 ARG A CA 1
ATOM 1038 C C . ARG A 1 133 ? 24.636 1.896 -42.729 1.00 90.62 133 ARG A C 1
ATOM 1040 O O . ARG A 1 133 ? 24.991 1.319 -41.706 1.00 90.62 133 ARG A O 1
ATOM 1047 N N . ARG A 1 134 ? 25.439 2.092 -43.785 1.00 88.25 134 ARG A N 1
ATOM 1048 C CA . ARG A 1 134 ? 26.846 1.644 -43.837 1.00 88.25 134 ARG A CA 1
ATOM 1049 C C . ARG A 1 134 ? 27.698 2.288 -42.742 1.00 88.25 134 ARG A C 1
ATOM 1051 O O . ARG A 1 134 ? 28.441 1.600 -42.051 1.00 88.25 134 ARG A O 1
ATOM 1058 N N . ARG A 1 135 ? 27.548 3.596 -42.516 1.00 87.31 135 ARG A N 1
ATOM 1059 C CA . ARG A 1 135 ? 28.268 4.291 -41.434 1.00 87.31 135 ARG A CA 1
ATOM 1060 C C . ARG A 1 135 ? 27.890 3.752 -40.049 1.00 87.31 135 ARG A C 1
ATOM 1062 O O . ARG A 1 135 ? 28.762 3.566 -39.210 1.00 87.3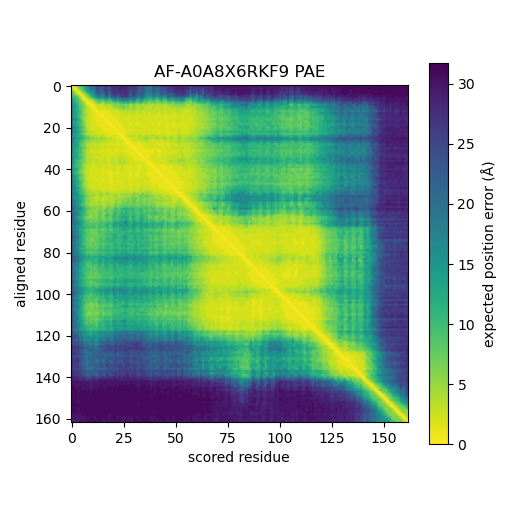1 135 ARG A O 1
ATOM 1069 N N . LEU A 1 136 ? 26.604 3.468 -39.821 1.00 85.81 136 LEU A N 1
ATOM 1070 C CA . LEU A 1 136 ? 26.106 2.886 -38.567 1.00 85.81 136 LEU A CA 1
ATOM 1071 C C . LEU A 1 136 ? 26.548 1.432 -38.348 1.00 85.81 136 LEU A C 1
ATOM 1073 O O . LEU A 1 136 ? 26.717 1.024 -37.201 1.00 85.81 136 LEU A O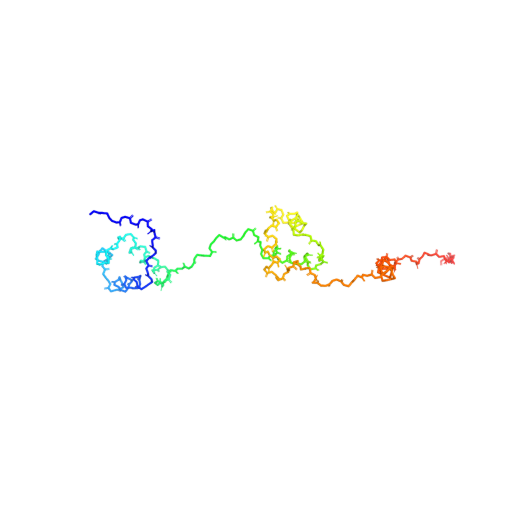 1
ATOM 1077 N N . SER A 1 137 ? 26.687 0.629 -39.406 1.00 87.56 137 SER A N 1
ATOM 1078 C CA . SER A 1 137 ? 27.194 -0.741 -39.277 1.00 87.56 137 SER A CA 1
ATOM 1079 C C . SER A 1 137 ? 28.685 -0.751 -38.960 1.00 87.56 137 SER A C 1
ATOM 1081 O O . SER A 1 137 ? 29.095 -1.496 -38.076 1.00 87.56 137 SER A O 1
ATOM 1083 N N . LEU A 1 138 ? 29.466 0.115 -39.615 1.00 85.81 138 LEU A N 1
ATOM 1084 C CA . LEU A 1 138 ? 30.897 0.267 -39.347 1.00 85.81 138 LEU A CA 1
ATOM 1085 C C . LEU A 1 138 ? 31.147 0.748 -37.912 1.00 85.81 138 LEU A C 1
ATOM 1087 O O . LEU A 1 138 ? 31.935 0.137 -37.199 1.00 85.81 138 LEU A O 1
ATOM 1091 N N . SER A 1 139 ? 30.410 1.758 -37.433 1.00 81.00 139 SER A N 1
ATOM 1092 C CA . SER A 1 139 ? 30.581 2.261 -36.060 1.00 81.00 139 SER A CA 1
ATOM 1093 C C . SER A 1 139 ? 30.212 1.247 -34.972 1.00 81.00 139 SER A C 1
ATOM 1095 O O . SER A 1 139 ? 30.768 1.279 -33.878 1.00 81.00 139 SER A O 1
ATOM 1097 N N . ARG A 1 140 ? 29.285 0.323 -35.251 1.00 77.94 140 ARG A N 1
ATOM 1098 C CA . ARG A 1 140 ? 28.960 -0.781 -34.332 1.00 77.94 140 ARG A CA 1
ATOM 1099 C C . ARG A 1 140 ? 30.055 -1.844 -34.268 1.00 77.94 140 ARG A C 1
ATOM 1101 O O . ARG A 1 140 ? 30.162 -2.500 -33.241 1.00 77.94 140 ARG A O 1
ATOM 1108 N N . GLN A 1 141 ? 30.826 -2.022 -35.341 1.00 76.50 141 GLN A N 1
ATOM 1109 C CA . GLN A 1 141 ? 31.924 -2.991 -35.411 1.00 76.50 141 GLN A CA 1
ATOM 1110 C C . GLN A 1 141 ? 33.197 -2.444 -34.754 1.00 76.50 141 GLN A C 1
ATOM 1112 O O . GLN A 1 141 ? 33.864 -3.158 -34.011 1.00 76.50 141 GLN A O 1
ATOM 1117 N N . THR A 1 142 ? 33.508 -1.160 -34.956 1.00 63.97 142 THR A N 1
ATOM 1118 C CA . THR A 1 142 ? 34.738 -0.549 -34.427 1.00 63.97 142 THR A CA 1
ATOM 1119 C C . THR A 1 142 ? 34.747 -0.404 -32.903 1.00 63.97 142 THR A C 1
ATOM 1121 O O . THR A 1 142 ? 35.811 -0.501 -32.300 1.00 63.97 142 THR A O 1
ATOM 1124 N N . LEU A 1 143 ? 33.580 -0.285 -32.255 1.00 58.62 143 LEU A N 1
ATOM 1125 C CA . LEU A 1 143 ? 33.452 -0.308 -30.786 1.00 58.62 143 LEU A CA 1
ATOM 1126 C C . LEU A 1 143 ? 33.768 -1.679 -30.146 1.00 58.62 143 LEU A C 1
ATOM 1128 O O . LEU A 1 143 ? 33.771 -1.781 -28.922 1.00 58.62 143 LEU A O 1
ATOM 1132 N N . GLY A 1 144 ? 34.015 -2.725 -30.945 1.00 53.34 144 GLY A N 1
ATOM 1133 C CA . GLY A 1 144 ? 34.433 -4.054 -30.481 1.00 53.34 144 GLY A CA 1
ATOM 1134 C C . GLY A 1 144 ? 35.860 -4.456 -30.874 1.00 53.34 144 GLY A C 1
ATOM 1135 O O . GLY A 1 144 ? 36.253 -5.576 -30.570 1.00 53.34 144 GLY A O 1
ATOM 1136 N N . SER A 1 145 ? 36.629 -3.588 -31.549 1.00 48.28 145 SER A N 1
ATOM 1137 C CA . SER A 1 145 ? 37.892 -3.963 -32.216 1.00 48.28 145 SER A CA 1
ATOM 1138 C C . SER A 1 145 ? 39.106 -3.101 -31.825 1.00 48.28 145 SER A C 1
ATOM 1140 O O . SER A 1 145 ? 40.056 -3.003 -32.596 1.00 48.28 145 SER A O 1
ATOM 1142 N N . SER A 1 146 ? 39.105 -2.453 -30.656 1.00 47.44 146 SER A N 1
ATOM 1143 C CA . SER A 1 146 ? 40.212 -1.583 -30.211 1.00 47.44 146 SER A CA 1
ATOM 1144 C C . SER A 1 146 ? 41.086 -2.175 -29.090 1.00 47.44 146 SER A C 1
ATOM 1146 O O . SER A 1 146 ? 41.671 -1.408 -28.331 1.00 47.44 146 SER A O 1
ATOM 1148 N N . TYR A 1 147 ? 41.181 -3.508 -28.955 1.00 47.84 147 TYR A N 1
ATOM 1149 C CA . TYR A 1 147 ? 42.001 -4.158 -27.908 1.00 47.84 147 TYR A CA 1
ATOM 1150 C C . TYR A 1 147 ? 42.839 -5.361 -28.372 1.00 47.84 147 TYR A C 1
ATOM 1152 O O . TYR A 1 147 ? 43.167 -6.209 -27.549 1.00 47.84 147 TYR A O 1
ATOM 1160 N N . LEU A 1 148 ? 43.184 -5.489 -29.657 1.00 50.03 148 LEU A N 1
ATOM 1161 C CA . LEU A 1 148 ? 44.050 -6.587 -30.112 1.00 50.03 148 LEU A CA 1
ATOM 1162 C C . LEU A 1 148 ? 45.040 -6.128 -31.185 1.00 50.03 148 LEU A C 1
ATOM 1164 O O . LEU A 1 148 ? 44.912 -6.503 -32.345 1.00 50.03 148 LEU A O 1
ATOM 1168 N N . THR A 1 149 ? 46.044 -5.345 -30.779 1.00 48.66 149 THR A N 1
ATOM 1169 C CA . THR A 1 149 ? 47.329 -5.275 -31.498 1.00 48.66 149 THR A CA 1
ATOM 1170 C C . THR A 1 149 ? 48.440 -4.730 -30.596 1.00 48.66 149 THR A C 1
ATOM 1172 O O . THR A 1 149 ? 48.839 -3.579 -30.694 1.00 48.66 149 THR A O 1
ATOM 1175 N N . THR A 1 150 ? 48.958 -5.587 -29.718 1.00 45.41 150 THR A N 1
ATOM 1176 C CA . THR A 1 150 ? 50.363 -5.552 -29.271 1.00 45.41 150 THR A CA 1
ATOM 1177 C C . THR A 1 150 ? 50.817 -7.000 -29.104 1.00 45.41 150 THR A C 1
ATOM 1179 O O . THR A 1 150 ? 50.998 -7.492 -27.993 1.00 45.41 150 THR A O 1
ATOM 1182 N N . SER A 1 151 ? 50.899 -7.722 -30.220 1.00 38.91 151 SER A N 1
ATOM 1183 C CA . SER A 1 151 ? 51.565 -9.020 -30.260 1.00 38.91 151 SER A CA 1
ATOM 1184 C C . SER A 1 151 ? 53.029 -8.763 -30.573 1.00 38.91 151 SER A C 1
ATOM 1186 O O . SER A 1 151 ? 53.372 -8.380 -31.686 1.00 38.91 151 SER A O 1
ATOM 1188 N N . ASN A 1 152 ? 53.823 -8.897 -29.517 1.00 49.00 152 ASN A N 1
ATOM 1189 C CA . ASN A 1 152 ? 55.268 -9.043 -29.463 1.00 49.00 152 ASN A CA 1
ATOM 1190 C C . ASN A 1 152 ? 55.916 -9.521 -30.767 1.00 49.00 152 ASN A C 1
ATOM 1192 O O . ASN A 1 152 ? 55.744 -10.672 -31.153 1.00 49.00 152 ASN A O 1
ATOM 1196 N N . ASP A 1 153 ? 56.760 -8.667 -31.332 1.00 43.53 153 ASP A N 1
ATOM 1197 C CA . ASP A 1 153 ? 57.921 -9.083 -32.107 1.00 43.53 153 ASP A CA 1
ATOM 1198 C C . ASP A 1 153 ? 59.025 -8.062 -31.842 1.00 43.53 153 ASP A C 1
ATOM 1200 O O . ASP A 1 153 ? 58.923 -6.918 -32.279 1.00 43.53 153 ASP A O 1
ATOM 1204 N N . SER A 1 154 ? 60.019 -8.451 -31.037 1.00 42.91 154 SER A N 1
ATOM 1205 C CA . SER A 1 154 ? 61.390 -7.913 -30.990 1.00 42.91 154 SER A CA 1
ATOM 1206 C C . SER A 1 154 ? 62.128 -8.589 -29.836 1.00 42.91 154 SER A C 1
ATOM 1208 O O . SER A 1 154 ? 61.928 -8.262 -28.667 1.00 42.91 154 SER A O 1
ATOM 1210 N N . GLY A 1 155 ? 62.952 -9.579 -30.174 1.00 47.16 155 GLY A N 1
ATOM 1211 C CA . GLY A 1 155 ? 63.834 -10.252 -29.234 1.00 47.16 155 GLY A CA 1
ATOM 1212 C C . GLY A 1 155 ? 64.888 -9.322 -28.634 1.00 47.16 155 GLY A C 1
ATOM 1213 O O . GLY A 1 155 ? 65.371 -8.398 -29.279 1.00 47.16 155 GLY A O 1
ATOM 1214 N N . ALA A 1 156 ? 65.285 -9.626 -27.403 1.00 38.00 156 ALA A N 1
ATOM 1215 C CA . ALA A 1 156 ? 66.578 -9.243 -26.859 1.00 38.00 156 ALA A CA 1
ATOM 1216 C C . ALA A 1 156 ? 66.963 -10.254 -25.775 1.00 38.00 156 ALA A C 1
ATOM 1218 O O . ALA A 1 156 ? 66.411 -10.288 -24.678 1.00 38.00 156 ALA A O 1
ATOM 1219 N N . SER A 1 157 ? 67.903 -11.115 -26.146 1.00 45.19 157 SER A N 1
ATOM 1220 C CA . SER A 1 157 ? 68.746 -11.926 -25.277 1.00 45.19 157 SER A CA 1
ATOM 1221 C C . SER A 1 157 ? 69.373 -11.083 -24.161 1.00 45.19 157 SER A C 1
ATOM 1223 O O . SER A 1 157 ? 70.050 -10.100 -24.462 1.00 45.19 157 SER A O 1
ATOM 1225 N N . ILE A 1 158 ? 69.234 -11.498 -22.900 1.00 39.12 158 ILE A N 1
ATOM 1226 C CA . ILE A 1 158 ? 70.084 -11.009 -21.805 1.00 39.12 158 ILE A CA 1
ATOM 1227 C C . ILE A 1 158 ? 70.802 -12.214 -21.206 1.00 39.12 158 ILE A C 1
ATOM 1229 O O . ILE A 1 158 ? 70.183 -13.145 -20.693 1.00 39.12 158 ILE A O 1
ATOM 1233 N N . GLY A 1 159 ? 72.122 -12.200 -21.382 1.00 38.06 159 GLY A N 1
ATOM 1234 C CA . GLY A 1 159 ? 73.047 -13.224 -20.936 1.00 38.06 159 GLY A CA 1
ATOM 1235 C C . GLY A 1 159 ? 73.177 -13.296 -19.419 1.00 38.06 159 GLY A C 1
ATOM 1236 O O . GLY A 1 159 ? 73.060 -12.305 -18.701 1.00 38.06 159 GLY A O 1
ATOM 1237 N N . ALA A 1 160 ? 73.461 -14.513 -18.968 1.00 39.19 160 ALA A N 1
ATOM 1238 C CA . ALA A 1 160 ? 73.925 -14.824 -17.632 1.00 39.19 160 ALA A CA 1
ATOM 1239 C C . ALA A 1 160 ? 75.359 -14.309 -17.428 1.00 39.19 160 ALA A C 1
ATOM 1241 O O . ALA A 1 160 ? 76.252 -14.626 -18.214 1.00 39.19 160 ALA A O 1
ATOM 1242 N N . ALA A 1 161 ? 75.592 -13.591 -16.332 1.00 39.34 161 ALA A N 1
ATOM 1243 C CA . ALA A 1 161 ? 76.915 -13.427 -15.748 1.00 39.34 161 ALA A CA 1
ATOM 1244 C C . ALA A 1 161 ? 76.783 -13.326 -14.220 1.00 39.34 161 ALA A C 1
ATOM 1246 O O . ALA A 1 161 ? 76.217 -12.361 -13.722 1.00 39.34 161 ALA A O 1
ATOM 1247 N N . ARG A 1 162 ? 77.277 -14.392 -13.574 1.00 41.03 162 ARG A N 1
ATOM 1248 C CA . ARG A 1 162 ? 77.847 -14.542 -12.220 1.00 41.03 162 ARG A CA 1
ATOM 1249 C C . ARG A 1 162 ? 77.316 -13.692 -11.069 1.00 41.03 162 ARG A C 1
ATOM 1251 O O . ARG A 1 162 ? 77.604 -12.480 -11.044 1.00 41.03 162 ARG A O 1
#

Radius of gyration: 34.8 Å; Cα contacts (8 Å, |Δi|>4): 82; chains: 1; bounding box: 120×29×79 Å

Solvent-accessible surface area (backbone atoms only — not comparable to full-atom values): 10517 Å² total; per-residue (Å²): 134,86,86,85,70,88,66,92,72,78,81,51,56,66,60,41,41,57,53,48,55,45,46,73,74,68,49,53,64,65,61,53,15,62,74,71,74,44,62,52,71,56,51,53,48,53,50,55,46,28,77,72,68,77,42,61,63,83,82,84,79,89,68,80,80,74,98,65,52,75,66,56,54,50,49,54,50,48,50,46,66,75,38,77,81,66,48,45,58,55,52,19,51,53,49,20,68,74,70,74,46,93,50,52,39,65,57,43,44,54,48,30,48,74,70,71,51,72,94,78,79,75,93,74,78,85,80,77,49,73,69,56,49,52,54,54,54,50,58,64,51,55,80,75,65,86,84,84,86,85,80,88,83,81,89,77,90,80,83,91,76,136

Mean predicted aligned error: 13.76 Å

Nearest PDB structures (foldseek):
  1mdm-assembly1_A  TM=7.511E-01  e=6.285E-05  Homo sapiens
  6pax-assembly1_A  TM=7.227E-01  e=2.265E-04  Homo sapiens
  1pdn-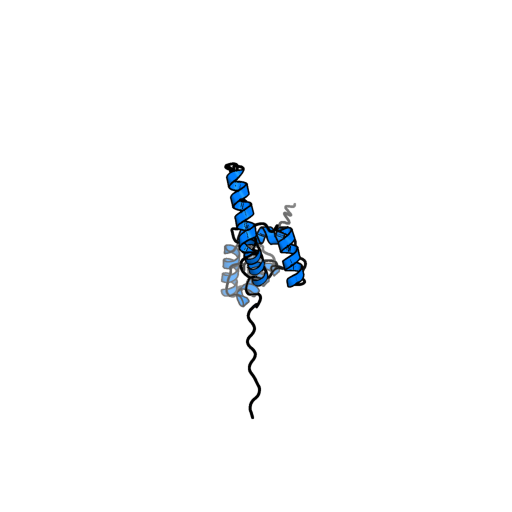assembly1_C  TM=5.184E-01  e=1.593E-03  Drosophila melanogaster
  2lvs-assembly1_A  TM=4.022E-01  e=2.070E-02  Hyperthermus butylicus DSM 5456

InterPro domains:
  IPR002492 Transposase, Tc1-like [PF01498] (73-140)
  IPR009057 Homedomain-like superfamily [SSF46689] (7-114)
  IPR036388 Winged helix-like DNA-binding domain superfamily [G3DSA:1.10.10.10] (8-56)

pLDDT: mean 82.88, std 17.33, range [38.0, 95.62]

Foldseek 3Di:
DDDPPPDPDDDDLVLLVVLQVVVVVVDDLVVSCVVVVHDSVVSVVSNVVCVVPVGSDDDDDPPDDDPDDPVLLVQLLVVCVVPVPDQLQNSQVVSCVVVVNRDDSVNSVVSCVVVVHDDDDDPDDDDQDPVNVVVVVVVVVVVVPPPDPDDDDDDDDDDDDD